Protein AF-A0A421JG40-F1 (afdb_monomer_lite)

pLDDT: mean 74.61, std 20.15, range [34.81, 96.44]

Structure (mmCIF, N/CA/C/O backbone):
data_AF-A0A421JG40-F1
#
_entry.id   AF-A0A421JG40-F1
#
loop_
_atom_site.group_PDB
_atom_site.id
_atom_site.type_symbol
_atom_site.label_atom_id
_atom_site.label_alt_id
_atom_site.label_comp_id
_atom_site.label_asym_id
_atom_site.label_entity_id
_atom_site.label_seq_id
_atom_site.pdbx_PDB_ins_code
_atom_site.Cartn_x
_atom_site.Cartn_y
_atom_site.Cartn_z
_atom_site.occupancy
_atom_site.B_iso_or_equiv
_atom_site.auth_seq_id
_atom_site.auth_comp_id
_atom_site.auth_asym_id
_atom_site.auth_atom_id
_atom_site.pdbx_PDB_model_num
ATOM 1 N N . MET A 1 1 ? -0.710 71.795 14.100 1.00 40.59 1 MET A N 1
ATOM 2 C CA . MET A 1 1 ? -0.142 72.588 15.215 1.00 40.59 1 MET A CA 1
ATOM 3 C C . MET A 1 1 ? 0.373 71.561 16.229 1.00 40.59 1 MET A C 1
ATOM 5 O O . MET A 1 1 ? -0.453 70.859 16.782 1.00 40.59 1 MET A O 1
ATOM 9 N N . SER A 1 2 ? 1.647 71.131 16.217 1.00 39.09 2 SER A N 1
ATOM 10 C CA . SER A 1 2 ? 2.858 71.814 16.742 1.00 39.09 2 SER A CA 1
ATOM 11 C C . SER A 1 2 ? 2.603 72.339 18.161 1.00 39.09 2 SER A C 1
ATOM 13 O O . SER A 1 2 ? 1.717 73.172 18.294 1.00 39.09 2 SER A O 1
ATOM 15 N N . SER A 1 3 ? 3.240 71.928 19.264 1.00 44.91 3 SER A N 1
ATOM 16 C CA . SER A 1 3 ? 4.567 71.354 19.604 1.00 44.91 3 SER A CA 1
ATOM 17 C C . SER A 1 3 ? 4.510 70.923 21.111 1.00 44.91 3 SER A C 1
ATOM 19 O O . SER A 1 3 ? 3.416 71.014 21.668 1.00 44.91 3 SER A O 1
ATOM 21 N N . PRO A 1 4 ? 5.596 70.651 21.888 1.00 51.09 4 PRO A N 1
ATOM 22 C CA . PRO A 1 4 ? 6.917 70.031 21.651 1.00 51.09 4 PRO A CA 1
ATOM 23 C C . PRO A 1 4 ? 7.307 68.925 22.688 1.00 51.09 4 PRO A C 1
ATOM 25 O O . PRO A 1 4 ? 6.702 68.775 23.746 1.00 51.09 4 PRO A O 1
ATOM 28 N N . ARG A 1 5 ? 8.415 68.211 22.415 1.00 41.78 5 ARG A N 1
ATOM 29 C CA . ARG A 1 5 ? 9.200 67.396 23.374 1.00 41.78 5 ARG A CA 1
ATOM 30 C C . ARG A 1 5 ? 10.055 68.273 24.313 1.00 41.78 5 ARG A C 1
ATOM 32 O O . ARG A 1 5 ? 10.559 69.305 23.876 1.00 41.78 5 ARG A O 1
ATOM 39 N N . LYS A 1 6 ? 10.346 67.793 25.533 1.00 50.47 6 LYS A N 1
ATOM 40 C CA . LYS A 1 6 ? 11.521 68.195 26.338 1.00 50.47 6 LYS A CA 1
ATOM 41 C C . LYS A 1 6 ? 12.184 66.973 26.995 1.00 50.47 6 LYS A C 1
ATOM 43 O O . LYS A 1 6 ? 11.505 66.041 27.406 1.00 50.47 6 LYS A O 1
ATOM 48 N N . ILE A 1 7 ? 13.514 67.010 27.011 1.00 43.69 7 ILE A N 1
ATOM 49 C CA . ILE A 1 7 ? 14.508 65.985 27.376 1.00 43.69 7 ILE A CA 1
ATOM 50 C C . ILE A 1 7 ? 15.104 66.332 28.758 1.00 43.69 7 ILE A C 1
ATOM 52 O O . ILE A 1 7 ? 15.211 67.518 29.060 1.00 43.69 7 ILE A O 1
ATOM 56 N N . SER A 1 8 ? 15.532 65.335 29.546 1.00 46.47 8 SER A N 1
ATOM 57 C CA . SER A 1 8 ? 16.586 65.419 30.589 1.00 46.47 8 SER A CA 1
ATOM 58 C C . SER A 1 8 ? 16.997 63.970 30.935 1.00 46.47 8 SER A C 1
ATOM 60 O O . SER A 1 8 ? 16.137 63.208 31.361 1.00 46.47 8 SER A O 1
ATOM 62 N N . GLU A 1 9 ? 18.136 63.415 30.483 1.00 38.03 9 GLU A N 1
ATOM 63 C CA . GLU A 1 9 ? 19.488 63.410 31.118 1.00 38.03 9 G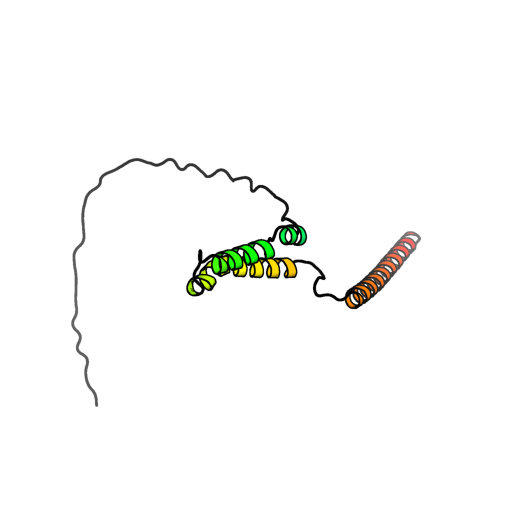LU A CA 1
ATOM 64 C C . GLU A 1 9 ? 19.455 63.181 32.649 1.00 38.03 9 GLU A C 1
ATOM 66 O O . GLU A 1 9 ? 18.730 63.909 33.318 1.00 38.03 9 GLU A O 1
ATOM 71 N N . ARG A 1 10 ? 20.193 62.269 33.322 1.00 39.44 10 ARG A N 1
ATOM 72 C CA . ARG A 1 10 ? 21.289 61.295 33.043 1.00 39.44 10 ARG A CA 1
ATOM 73 C C . ARG A 1 10 ? 21.441 60.324 34.286 1.00 39.44 10 ARG A C 1
ATOM 75 O O . ARG A 1 10 ? 20.766 60.573 35.280 1.00 39.44 10 ARG A O 1
ATOM 82 N N . PRO A 1 11 ? 22.283 59.254 34.241 1.00 53.84 11 PRO A N 1
ATOM 83 C CA . PRO A 1 11 ? 22.462 58.131 35.222 1.00 53.84 11 PRO A CA 1
ATOM 84 C C . PRO A 1 11 ? 23.632 58.415 36.233 1.00 53.84 11 PRO A C 1
ATOM 86 O O . PRO A 1 11 ? 23.907 59.611 36.343 1.00 53.84 11 PRO A O 1
ATOM 89 N N . PRO A 1 12 ? 24.397 57.491 36.915 1.00 51.75 12 PRO A N 1
ATOM 90 C CA . PRO A 1 12 ? 24.497 56.000 36.969 1.00 51.75 12 PRO A CA 1
ATOM 91 C C . PRO A 1 12 ? 24.823 55.384 38.386 1.00 51.75 12 PRO A C 1
ATOM 93 O O . PRO A 1 12 ? 24.610 56.029 39.404 1.00 51.75 12 PRO A O 1
ATOM 96 N N . ASP A 1 13 ? 25.369 54.150 38.411 1.00 34.81 13 ASP A N 1
ATOM 97 C CA . ASP A 1 13 ? 26.109 53.435 39.489 1.00 34.81 13 ASP A CA 1
ATOM 98 C C . ASP A 1 13 ? 25.278 52.594 40.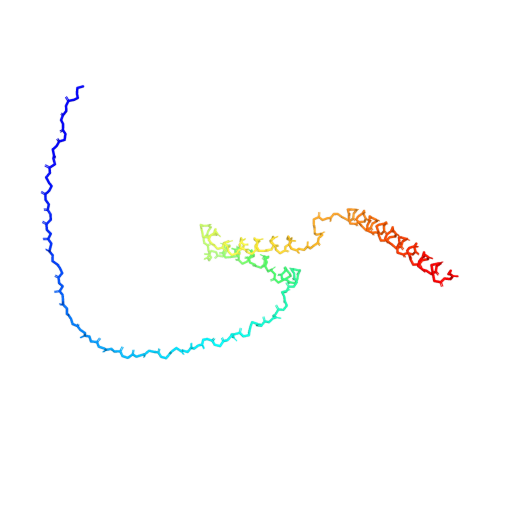490 1.00 34.81 13 ASP A C 1
ATOM 100 O O . ASP A 1 13 ? 24.440 53.088 41.231 1.00 34.81 13 ASP A O 1
ATOM 104 N N . THR A 1 14 ? 25.452 51.269 40.601 1.00 41.38 14 THR A N 1
ATOM 105 C CA . THR A 1 14 ? 26.656 50.622 41.157 1.00 41.38 14 THR A CA 1
ATOM 106 C C . THR A 1 14 ? 26.602 49.078 41.014 1.00 41.38 14 THR A C 1
ATOM 108 O O . THR A 1 14 ? 25.605 48.436 41.328 1.00 41.38 14 THR A O 1
ATOM 111 N N . LEU A 1 15 ? 27.718 48.473 40.595 1.00 44.19 15 LEU A N 1
ATOM 112 C CA . LEU A 1 15 ? 28.219 47.126 40.973 1.00 44.19 15 LEU A CA 1
ATOM 113 C C . LEU A 1 15 ? 29.486 47.366 41.846 1.00 44.19 15 LEU A C 1
ATOM 115 O O . LEU A 1 15 ? 29.930 48.519 41.844 1.00 44.19 15 LEU A O 1
ATOM 119 N N . PRO A 1 16 ? 30.187 46.395 42.498 1.00 56.09 16 PRO A N 1
ATOM 120 C CA . PRO A 1 16 ? 30.003 44.932 42.665 1.00 56.09 16 PRO A CA 1
ATOM 121 C C . PRO A 1 16 ? 30.281 44.415 44.124 1.00 56.09 16 PRO A C 1
ATOM 123 O O . PRO A 1 16 ? 30.579 45.207 45.014 1.00 56.09 16 PRO A O 1
ATOM 126 N N . LYS A 1 17 ? 30.303 43.076 44.352 1.00 35.22 17 LYS A N 1
ATOM 127 C CA . LYS A 1 17 ? 31.470 42.276 44.862 1.00 35.22 17 LYS A CA 1
ATOM 128 C C . LYS A 1 17 ? 31.137 41.122 45.850 1.00 35.22 17 LYS A C 1
ATOM 130 O O . LYS A 1 17 ? 30.485 41.343 46.861 1.00 35.22 17 LYS A O 1
ATOM 135 N N . SER A 1 18 ? 31.801 39.972 45.606 1.00 38.59 18 SER A N 1
ATOM 136 C CA . SER A 1 18 ? 32.228 38.900 46.552 1.00 38.59 18 SER A CA 1
ATOM 137 C C . SER A 1 18 ? 31.161 37.933 47.110 1.00 38.59 18 SER A C 1
ATOM 139 O O . SER A 1 18 ? 30.057 38.354 47.395 1.00 38.59 18 SER A O 1
ATOM 141 N N . THR A 1 19 ? 31.380 36.629 47.339 1.00 36.78 19 THR A N 1
ATOM 142 C CA . THR A 1 19 ? 32.584 35.775 47.446 1.00 36.78 19 THR A CA 1
ATOM 143 C C . THR A 1 19 ? 32.235 34.292 47.195 1.00 36.78 19 THR A C 1
ATOM 145 O O . THR A 1 19 ? 31.106 33.848 47.377 1.00 36.78 19 THR A O 1
ATOM 148 N N . SER A 1 20 ? 33.271 33.538 46.832 1.00 42.97 20 SER A N 1
ATOM 149 C CA . SER A 1 20 ? 33.413 32.103 46.554 1.00 42.97 20 SER A CA 1
ATOM 150 C C . SE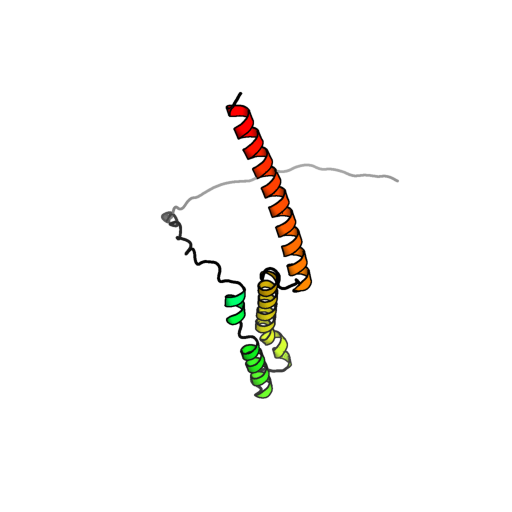R A 1 20 ? 32.821 31.108 47.568 1.00 42.97 20 SER A C 1
ATOM 152 O O . SER A 1 20 ? 32.909 31.335 48.773 1.00 42.97 20 SER A O 1
ATOM 154 N N . LYS A 1 21 ? 32.431 29.915 47.083 1.00 42.47 21 LYS A N 1
ATOM 155 C CA . LYS A 1 21 ? 32.718 28.609 47.719 1.00 42.47 21 LYS A CA 1
ATOM 156 C C . LYS A 1 21 ? 32.742 27.483 46.672 1.00 42.47 21 LYS A C 1
ATOM 158 O O . LYS A 1 21 ? 31.815 27.334 45.887 1.00 42.47 21 LYS A O 1
ATOM 163 N N . ALA A 1 22 ? 33.845 26.739 46.676 1.00 38.97 22 ALA A N 1
ATOM 164 C CA . ALA A 1 22 ? 34.123 25.570 45.851 1.00 38.97 22 ALA A CA 1
ATOM 165 C C . ALA A 1 22 ? 33.280 24.355 46.276 1.00 38.97 22 ALA A C 1
ATOM 167 O O . ALA A 1 22 ? 33.062 24.161 47.471 1.00 38.97 22 ALA A O 1
ATOM 168 N N . SER A 1 23 ? 32.880 23.512 45.318 1.00 42.16 23 SER A N 1
ATOM 169 C CA . SER A 1 23 ? 32.483 22.125 45.583 1.00 42.16 23 SER A CA 1
ATOM 170 C C . SER A 1 23 ? 32.586 21.261 44.318 1.00 42.16 23 SER A C 1
ATOM 172 O O . SER A 1 23 ? 31.955 21.568 43.314 1.00 42.16 23 SER A O 1
ATOM 174 N N . ALA A 1 24 ? 33.432 20.233 44.426 1.00 40.78 24 ALA A N 1
ATOM 175 C CA . ALA A 1 24 ? 33.475 18.920 43.767 1.00 40.78 24 ALA A CA 1
ATOM 176 C C . ALA A 1 24 ? 33.050 18.740 42.287 1.00 40.78 24 ALA A C 1
ATOM 178 O O . ALA A 1 24 ? 31.908 18.965 41.900 1.00 40.78 24 ALA A O 1
ATOM 179 N N . SER A 1 25 ? 33.983 18.181 41.506 1.00 44.75 25 SER A N 1
ATOM 180 C CA . SER A 1 25 ? 33.818 17.624 40.157 1.00 44.75 25 SER A CA 1
ATOM 181 C C . SER A 1 25 ? 32.694 16.587 40.032 1.00 44.75 25 SER A C 1
ATOM 183 O O . SER A 1 25 ? 32.486 15.797 40.954 1.00 44.75 25 SER A O 1
ATOM 185 N N . PRO A 1 26 ? 32.142 16.430 38.819 1.00 44.25 26 PRO A N 1
ATOM 186 C CA . PRO A 1 26 ? 31.822 15.117 38.287 1.00 44.25 26 PRO A CA 1
ATOM 187 C C . PRO A 1 26 ? 32.663 14.823 37.041 1.00 44.25 26 PRO A C 1
ATOM 189 O O . PRO A 1 26 ? 32.712 15.595 36.088 1.00 44.25 26 PRO A O 1
ATOM 192 N N . THR A 1 27 ? 33.335 13.680 37.099 1.00 39.75 27 THR A N 1
ATOM 193 C CA . THR A 1 27 ? 33.978 12.953 36.007 1.00 39.75 27 THR A CA 1
ATOM 194 C C . THR A 1 27 ? 33.125 12.977 34.735 1.00 39.75 27 THR A C 1
ATOM 196 O O . THR A 1 27 ? 32.021 12.430 34.726 1.00 39.75 27 THR A O 1
ATOM 199 N N . GLU A 1 28 ? 33.642 13.574 33.657 1.00 44.09 28 GLU A N 1
ATOM 200 C CA . GLU A 1 28 ? 33.125 13.375 32.300 1.00 44.09 28 GLU A CA 1
ATOM 201 C C . GLU A 1 28 ? 33.301 11.898 31.936 1.00 44.09 28 GLU A C 1
ATOM 203 O O . GLU A 1 28 ? 34.366 11.444 31.525 1.00 44.09 28 GLU A O 1
ATOM 208 N N . THR A 1 29 ? 32.241 11.123 32.144 1.00 45.69 29 THR A N 1
ATOM 209 C CA . THR A 1 29 ? 32.107 9.812 31.521 1.00 45.69 29 THR A CA 1
ATOM 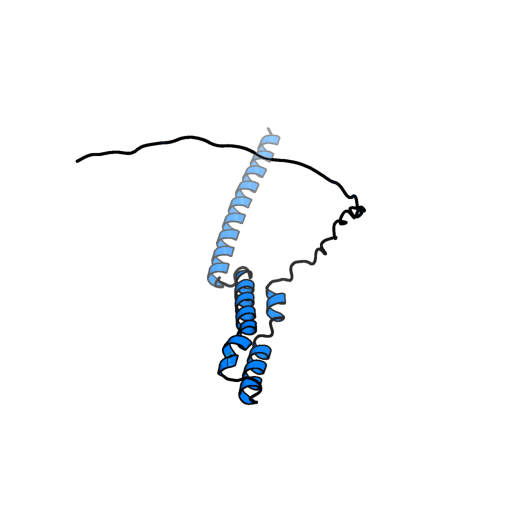210 C C . THR A 1 29 ? 31.715 10.091 30.079 1.00 45.69 29 THR A C 1
ATOM 212 O O . THR A 1 29 ? 30.566 10.429 29.797 1.00 45.69 29 THR A O 1
ATOM 215 N N . SER A 1 30 ? 32.703 10.050 29.186 1.00 51.84 30 SER A N 1
ATOM 216 C CA . SER A 1 30 ? 32.488 10.051 27.741 1.00 51.84 30 SER A CA 1
ATOM 217 C C . SER A 1 30 ? 31.471 8.951 27.416 1.00 51.84 30 SER A C 1
ATOM 219 O O . SER A 1 30 ? 31.742 7.800 27.763 1.00 51.84 30 SER A O 1
ATOM 221 N N . PRO A 1 31 ? 30.310 9.248 26.805 1.00 54.16 31 PRO A N 1
ATOM 222 C CA . PRO A 1 31 ? 29.421 8.188 26.366 1.00 54.16 31 PRO A CA 1
ATOM 223 C C . PRO A 1 31 ? 30.156 7.392 25.287 1.00 54.16 31 PRO A C 1
ATOM 225 O O . PRO A 1 31 ? 30.540 7.939 24.251 1.00 54.16 31 PRO A O 1
ATOM 228 N N . GLU A 1 32 ? 30.409 6.117 25.575 1.00 48.84 32 GLU A N 1
ATOM 229 C CA . GLU A 1 32 ? 30.786 5.132 24.569 1.00 48.84 32 GLU A CA 1
ATOM 230 C C . GLU A 1 32 ? 29.769 5.205 23.419 1.00 48.84 32 GLU A C 1
ATOM 232 O O . GLU A 1 32 ? 28.573 5.408 23.674 1.00 48.84 32 GLU A O 1
ATOM 237 N N . PRO A 1 33 ? 30.207 5.088 22.155 1.00 53.31 33 PRO A N 1
ATOM 238 C CA . PRO A 1 33 ? 29.275 4.979 21.050 1.00 53.31 33 PRO A CA 1
ATOM 239 C C . PRO A 1 33 ? 28.470 3.701 21.274 1.00 53.31 33 PRO A C 1
ATOM 241 O O . PRO A 1 33 ? 28.991 2.601 21.119 1.00 53.31 33 PRO A O 1
ATOM 244 N N . MET A 1 34 ? 27.212 3.853 21.697 1.00 56.34 34 MET A N 1
ATOM 245 C CA . MET A 1 34 ? 26.251 2.761 21.676 1.00 56.34 34 MET A CA 1
ATOM 246 C C . MET A 1 34 ? 26.221 2.251 20.239 1.00 56.34 34 MET A C 1
ATOM 248 O O . MET A 1 34 ? 25.821 2.990 19.336 1.00 56.34 34 MET A O 1
ATOM 252 N N . GLU A 1 35 ? 26.710 1.027 20.037 1.00 51.72 35 GLU A N 1
ATOM 253 C CA . GLU A 1 35 ? 26.506 0.274 18.809 1.00 51.72 35 GLU A CA 1
ATOM 254 C C . GLU A 1 35 ? 25.000 0.284 18.552 1.00 51.72 35 GLU A C 1
ATOM 256 O O . GLU A 1 35 ? 24.213 -0.293 19.306 1.00 51.72 35 GLU A O 1
ATOM 261 N N . MET A 1 36 ? 24.585 1.065 17.553 1.00 53.50 36 MET A N 1
ATOM 262 C CA . MET A 1 36 ? 23.235 0.981 17.036 1.00 53.50 36 MET A CA 1
ATOM 263 C C . MET A 1 36 ? 23.120 -0.415 16.453 1.00 53.50 36 MET A C 1
ATOM 265 O O . MET A 1 36 ? 23.743 -0.713 15.438 1.00 53.50 36 MET A O 1
ATOM 269 N N . ASP A 1 37 ? 22.378 -1.254 17.167 1.00 47.62 37 ASP A N 1
ATOM 270 C CA . ASP A 1 37 ? 21.872 -2.533 16.702 1.00 47.62 37 ASP A CA 1
ATOM 271 C C . ASP A 1 37 ? 21.283 -2.281 15.308 1.00 47.62 37 ASP A C 1
ATOM 273 O O . ASP A 1 37 ? 20.256 -1.608 15.165 1.00 47.62 37 ASP A O 1
ATOM 277 N N . ASP A 1 38 ? 22.005 -2.722 14.277 1.00 48.47 38 ASP A N 1
ATOM 278 C CA . ASP A 1 38 ? 21.659 -2.584 12.860 1.00 48.47 38 ASP A CA 1
ATOM 279 C C . ASP A 1 38 ? 20.557 -3.609 12.550 1.00 48.47 38 ASP A C 1
ATOM 281 O O . ASP A 1 38 ? 20.694 -4.523 11.737 1.00 48.47 38 ASP A O 1
ATOM 285 N N . ALA A 1 39 ? 19.470 -3.528 13.321 1.00 58.28 39 ALA A N 1
ATOM 286 C CA . ALA A 1 39 ? 18.275 -4.306 13.108 1.00 58.28 39 ALA A CA 1
ATOM 287 C C . ALA A 1 39 ? 17.717 -3.850 11.766 1.00 58.28 39 ALA A C 1
ATOM 289 O O . ALA A 1 39 ? 17.203 -2.731 11.653 1.00 58.28 39 ALA A O 1
ATOM 290 N N . GLU A 1 40 ? 17.862 -4.709 10.753 1.00 61.44 40 GLU A N 1
ATOM 291 C CA . GLU A 1 40 ? 17.316 -4.464 9.426 1.00 61.44 40 GLU A CA 1
ATOM 292 C C . GLU A 1 40 ? 15.892 -3.910 9.565 1.00 61.44 40 GLU A C 1
ATOM 294 O O . GLU A 1 40 ? 15.083 -4.474 10.318 1.00 61.44 40 GLU A O 1
ATOM 299 N N . PRO A 1 41 ? 15.575 -2.782 8.903 1.00 59.19 41 PRO A N 1
ATOM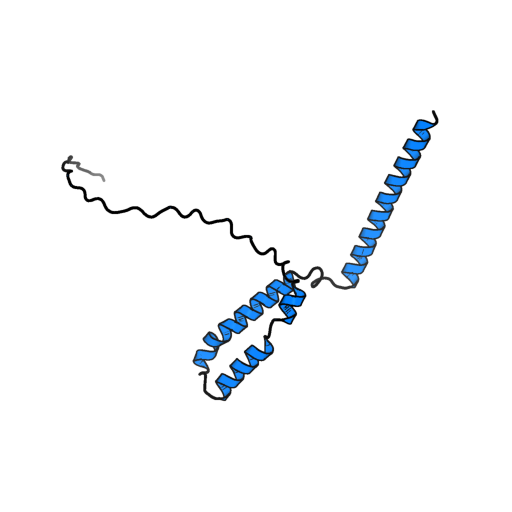 300 C CA . PRO A 1 41 ? 14.274 -2.159 9.043 1.00 59.19 41 PRO A CA 1
ATOM 301 C C . PRO A 1 41 ? 13.221 -3.180 8.624 1.00 59.19 41 PRO A C 1
ATOM 303 O O . PRO A 1 41 ? 13.138 -3.552 7.454 1.00 59.19 41 PRO A O 1
ATOM 306 N N . ALA A 1 42 ? 12.450 -3.657 9.606 1.00 62.66 42 ALA A N 1
ATOM 307 C CA . ALA A 1 42 ? 11.437 -4.680 9.399 1.00 62.66 42 ALA A CA 1
ATOM 308 C C . ALA A 1 42 ? 10.591 -4.316 8.177 1.00 62.66 42 ALA A C 1
ATOM 310 O O . ALA A 1 42 ? 10.039 -3.209 8.115 1.00 62.66 42 ALA A O 1
ATOM 311 N N . MET A 1 43 ? 10.497 -5.237 7.211 1.00 79.94 43 MET A N 1
ATOM 312 C CA . MET A 1 43 ? 9.800 -4.973 5.956 1.00 79.94 43 MET A CA 1
ATOM 313 C C . MET A 1 43 ? 8.395 -4.418 6.250 1.00 79.94 43 MET A C 1
ATOM 315 O O . MET A 1 43 ? 7.711 -4.939 7.143 1.00 79.94 43 MET A O 1
ATOM 319 N N . PRO A 1 44 ? 7.921 -3.382 5.528 1.00 80.69 44 PRO A N 1
ATOM 320 C CA . PRO A 1 44 ? 6.646 -2.727 5.832 1.00 80.69 44 PRO A CA 1
ATOM 321 C C . PRO A 1 44 ? 5.467 -3.704 5.944 1.00 80.69 44 PRO A C 1
ATOM 323 O O . PRO A 1 44 ? 4.570 -3.511 6.765 1.00 80.69 44 PRO A O 1
ATOM 326 N N . LEU A 1 45 ? 5.508 -4.795 5.172 1.00 83.00 45 LEU A N 1
ATOM 327 C CA . LEU A 1 45 ? 4.505 -5.857 5.175 1.00 83.00 45 LEU A CA 1
ATOM 328 C C . LEU A 1 45 ? 4.524 -6.714 6.455 1.00 83.00 45 LEU A C 1
ATOM 330 O O . LEU A 1 45 ? 3.465 -7.044 6.985 1.00 83.00 45 LEU A O 1
ATOM 334 N N . GLU A 1 46 ? 5.704 -7.032 6.992 1.00 84.88 46 GLU A N 1
ATOM 335 C CA . GLU A 1 46 ? 5.836 -7.756 8.265 1.00 84.88 46 GLU A CA 1
ATOM 336 C C . GLU A 1 46 ? 5.351 -6.900 9.435 1.00 84.88 46 GLU A C 1
ATOM 338 O O . GLU A 1 46 ? 4.648 -7.376 10.329 1.00 84.88 46 GLU A O 1
ATOM 343 N N . SER A 1 47 ? 5.677 -5.608 9.398 1.00 81.44 47 SER A N 1
ATOM 344 C CA . SER A 1 47 ? 5.196 -4.629 10.372 1.00 81.44 47 SER A CA 1
ATOM 345 C C . SER A 1 47 ? 3.669 -4.480 10.319 1.00 81.44 47 SER A C 1
ATOM 347 O O . SER A 1 47 ? 3.022 -4.373 11.361 1.00 81.44 47 SER A O 1
ATOM 349 N N . LEU A 1 48 ? 3.075 -4.547 9.122 1.00 83.25 48 LEU A N 1
ATOM 350 C CA . LEU A 1 48 ? 1.625 -4.534 8.925 1.00 83.25 48 LEU A CA 1
ATOM 351 C C . LEU A 1 48 ? 0.953 -5.800 9.482 1.00 83.25 48 LEU A C 1
ATOM 353 O O . LEU A 1 48 ? -0.092 -5.713 10.127 1.00 83.25 48 LEU A O 1
ATOM 357 N N . GLN A 1 49 ? 1.556 -6.975 9.298 1.00 84.00 49 GLN A N 1
ATOM 358 C CA . GLN A 1 49 ? 1.010 -8.231 9.822 1.00 84.00 49 GLN A CA 1
ATOM 359 C C . GLN A 1 49 ? 0.938 -8.243 11.358 1.00 84.00 49 GLN A C 1
ATOM 361 O O . GLN A 1 49 ? 0.053 -8.870 11.934 1.00 84.00 49 GLN A O 1
ATOM 366 N N . ARG A 1 50 ? 1.837 -7.509 12.022 1.00 84.88 50 ARG A N 1
ATOM 367 C CA . ARG A 1 50 ? 1.865 -7.355 13.484 1.00 84.88 50 ARG A CA 1
ATOM 368 C C . ARG A 1 50 ? 0.849 -6.334 14.014 1.00 84.88 50 ARG A C 1
ATOM 370 O O . ARG A 1 50 ? 0.667 -6.244 15.226 1.00 84.88 50 ARG A O 1
ATOM 377 N N . THR A 1 51 ? 0.178 -5.553 13.157 1.00 83.56 51 THR A N 1
ATOM 378 C CA . THR A 1 51 ? -0.849 -4.603 13.624 1.00 83.56 51 THR A CA 1
ATOM 379 C C . THR A 1 51 ? -2.178 -5.287 13.961 1.00 83.56 51 THR A C 1
ATOM 381 O O . THR A 1 51 ? -2.954 -5.660 13.087 1.00 83.56 51 THR A O 1
ATOM 384 N N . GLU A 1 52 ? -2.501 -5.374 15.253 1.00 87.00 52 GLU A N 1
ATOM 385 C CA . GLU A 1 52 ? -3.733 -5.998 15.764 1.00 87.00 52 GLU A CA 1
ATOM 386 C C . GLU A 1 52 ? -4.930 -5.028 15.875 1.00 87.00 52 GLU A C 1
ATOM 388 O O . GLU A 1 52 ? -5.542 -4.865 16.934 1.00 87.00 52 GLU A O 1
ATOM 393 N N . LEU A 1 53 ? -5.305 -4.372 14.773 1.00 88.56 53 LEU A N 1
ATOM 394 C CA . LEU A 1 53 ? -6.385 -3.368 14.770 1.00 88.56 53 LEU A CA 1
ATOM 395 C C . LEU A 1 53 ? -7.744 -3.928 15.228 1.00 88.56 53 LEU A C 1
ATOM 397 O O . LEU A 1 53 ? -8.478 -3.269 15.965 1.00 88.56 53 LEU A O 1
ATOM 401 N N . LEU A 1 54 ? -8.080 -5.151 14.807 1.00 88.62 54 LEU A N 1
ATOM 402 C CA . LEU A 1 54 ? -9.362 -5.784 15.137 1.00 88.62 54 LEU A CA 1
ATOM 403 C C . LEU A 1 54 ? -9.474 -6.129 16.624 1.00 88.62 54 LEU A C 1
ATOM 405 O O . LEU A 1 54 ? -10.524 -5.901 17.221 1.00 88.62 54 LEU A O 1
ATOM 409 N N . SER A 1 55 ? -8.394 -6.631 17.226 1.00 88.56 55 SER A N 1
ATOM 410 C CA . SER A 1 55 ? -8.343 -6.950 18.658 1.00 88.56 55 SER A CA 1
ATOM 411 C C . SER A 1 55 ? -8.534 -5.688 19.507 1.00 88.56 55 SER A C 1
ATOM 413 O O . SER A 1 55 ? -9.343 -5.663 20.440 1.00 88.56 55 SER A O 1
ATOM 415 N N . GLN A 1 56 ? -7.870 -4.594 19.117 1.00 88.44 56 GLN A N 1
ATOM 416 C CA . GLN A 1 56 ? -8.007 -3.295 19.778 1.00 88.44 56 GLN A CA 1
ATOM 417 C C . GLN A 1 56 ? -9.432 -2.739 19.663 1.00 88.44 56 GLN A C 1
ATOM 419 O O . GLN A 1 56 ? -10.008 -2.309 20.663 1.00 88.44 56 GLN A O 1
ATOM 424 N N . LEU A 1 57 ? -10.037 -2.798 18.472 1.00 90.06 57 LEU A N 1
ATOM 425 C CA . LEU A 1 57 ? -11.421 -2.367 18.268 1.00 90.06 57 LEU A CA 1
ATOM 426 C C . LEU A 1 57 ? -12.410 -3.215 19.080 1.00 90.06 57 LEU A C 1
ATOM 428 O O . LEU A 1 57 ? -13.341 -2.676 19.678 1.00 90.06 57 LEU A O 1
ATOM 432 N N . PHE A 1 58 ? -12.213 -4.533 19.116 1.00 91.69 58 PHE A N 1
ATOM 433 C CA . PHE A 1 58 ? -13.074 -5.438 19.869 1.00 91.69 58 PHE A CA 1
ATOM 434 C C . PHE A 1 58 ? -13.003 -5.167 21.372 1.00 91.69 58 PHE A C 1
ATOM 436 O O . PHE A 1 58 ? -14.041 -5.086 22.025 1.00 91.69 58 PHE A O 1
ATOM 443 N N . THR A 1 59 ? -11.797 -4.964 21.904 1.00 89.62 59 THR A N 1
ATOM 444 C CA . THR A 1 59 ? -11.584 -4.608 23.314 1.00 89.62 59 THR A CA 1
ATOM 445 C C . THR A 1 59 ? -12.313 -3.312 23.658 1.00 89.62 59 THR A C 1
ATOM 447 O O . THR A 1 59 ? -13.089 -3.271 24.609 1.00 89.62 59 THR A O 1
ATOM 450 N N . LEU A 1 60 ? -12.166 -2.290 22.813 1.00 88.38 60 LEU A N 1
ATOM 451 C CA . LEU A 1 60 ? -12.826 -0.998 22.984 1.00 88.38 60 LEU A CA 1
ATOM 452 C C . LEU A 1 60 ? -14.362 -1.127 23.001 1.00 88.38 60 LEU A C 1
ATOM 454 O O . LEU A 1 60 ? -15.032 -0.561 23.863 1.00 88.38 60 LEU A O 1
ATOM 458 N N . LEU A 1 61 ? -14.929 -1.906 22.075 1.00 89.38 61 LEU A N 1
ATOM 459 C CA . LEU A 1 61 ? -16.371 -2.174 22.015 1.00 89.38 61 LEU A CA 1
ATOM 460 C C . LEU A 1 61 ? -16.863 -2.977 23.224 1.00 89.38 61 LEU A C 1
ATOM 462 O O . LEU A 1 61 ? -17.952 -2.716 23.742 1.00 89.38 61 LEU A O 1
ATOM 466 N N . LEU A 1 62 ? -16.075 -3.953 23.676 1.00 91.44 62 LEU A N 1
ATOM 467 C CA . LEU A 1 62 ? -16.401 -4.771 24.836 1.00 91.44 62 LEU A CA 1
ATOM 468 C C . LEU A 1 62 ? -16.388 -3.936 26.119 1.00 91.44 62 LEU A C 1
ATOM 470 O O . LEU A 1 62 ? -17.283 -4.094 26.949 1.00 91.44 62 LEU A O 1
ATOM 474 N N . ASP A 1 63 ? -15.434 -3.022 26.271 1.00 88.38 63 ASP A N 1
ATOM 475 C CA . ASP A 1 63 ? -15.341 -2.146 27.438 1.00 88.38 63 ASP A CA 1
ATOM 476 C C . ASP A 1 63 ? -16.531 -1.185 27.528 1.00 88.38 63 ASP A C 1
ATOM 478 O O . ASP A 1 63 ? -17.055 -0.969 28.621 1.00 88.38 63 ASP A O 1
ATOM 482 N N . ILE A 1 64 ? -17.026 -0.680 26.394 1.00 88.38 64 ILE A N 1
ATOM 483 C CA . ILE A 1 64 ? -18.269 0.108 26.363 1.00 88.38 64 ILE A CA 1
ATOM 484 C C . ILE A 1 64 ? -19.465 -0.773 26.724 1.00 88.38 64 ILE A C 1
ATOM 486 O O . ILE A 1 64 ? -20.281 -0.414 27.572 1.00 88.38 64 ILE A O 1
ATOM 490 N N . LYS A 1 65 ? -19.579 -1.950 26.096 1.00 89.69 65 LYS A N 1
ATOM 491 C CA . LYS A 1 65 ? -20.709 -2.865 26.309 1.00 89.69 65 LYS A CA 1
ATOM 492 C C . LYS A 1 65 ? -20.799 -3.351 27.757 1.00 89.69 65 LYS A C 1
ATOM 494 O O . LYS A 1 65 ? -21.897 -3.538 28.271 1.00 89.69 65 LYS A O 1
ATOM 499 N N . THR A 1 66 ? -19.658 -3.584 28.397 1.00 91.12 66 THR A N 1
ATOM 500 C CA . THR A 1 66 ? -19.568 -4.041 29.793 1.00 91.12 66 THR A CA 1
ATOM 501 C C . THR A 1 66 ? -19.632 -2.894 30.803 1.00 91.12 66 THR A C 1
ATOM 503 O O . THR A 1 66 ? -19.656 -3.153 32.003 1.00 91.12 66 THR A O 1
ATOM 506 N N . GLY A 1 67 ? -19.685 -1.639 30.341 1.00 86.00 67 GLY A N 1
ATOM 507 C CA . GLY A 1 67 ? -19.739 -0.451 31.194 1.00 86.00 67 GLY A CA 1
ATOM 508 C C . GLY A 1 67 ? -18.413 -0.105 31.876 1.00 86.00 67 GLY A C 1
ATOM 509 O O . GLY A 1 67 ? -18.397 0.750 32.758 1.00 86.00 67 GLY A O 1
ATOM 510 N N . LYS A 1 68 ? -17.303 -0.745 31.480 1.00 86.00 68 LYS A N 1
ATOM 511 C CA . LYS A 1 68 ? -15.949 -0.408 31.950 1.00 86.00 68 LYS A CA 1
ATOM 512 C C . LYS A 1 68 ? -15.480 0.948 31.434 1.00 86.00 68 LYS A C 1
ATOM 514 O O . LYS A 1 68 ? -14.699 1.611 32.108 1.00 86.00 68 LYS A O 1
ATOM 519 N N . SER A 1 69 ? -15.944 1.354 30.254 1.00 82.44 69 SER A N 1
ATOM 520 C CA . SER A 1 69 ? -15.736 2.698 29.725 1.00 82.44 69 SER A CA 1
ATOM 521 C C . SER A 1 69 ? -17.070 3.358 29.393 1.00 82.44 69 SER A C 1
ATOM 523 O O . SER A 1 69 ? -18.007 2.718 28.913 1.00 82.44 69 SER A O 1
ATOM 525 N N . SER A 1 70 ? -17.170 4.658 29.675 1.00 83.12 70 SER A N 1
ATOM 526 C CA . SER A 1 70 ? -18.315 5.453 29.248 1.00 83.12 70 SER A CA 1
ATOM 527 C C . SER A 1 70 ? -18.218 5.741 27.754 1.00 83.12 70 SER A C 1
ATOM 529 O O . SER A 1 70 ? -17.130 5.898 27.202 1.00 83.12 70 SER A O 1
ATOM 531 N N . VAL A 1 71 ? -19.367 5.937 27.108 1.00 79.62 71 VAL A N 1
ATOM 532 C CA . VAL A 1 71 ? -19.431 6.450 25.730 1.00 79.62 71 VAL A CA 1
ATOM 533 C C . VAL A 1 71 ? -18.696 7.793 25.606 1.00 79.62 71 VAL A C 1
ATOM 535 O O . VAL A 1 71 ? -18.121 8.084 24.563 1.00 79.62 71 VAL A O 1
ATOM 538 N N . ARG A 1 72 ? -18.652 8.594 26.682 1.00 83.25 72 ARG A N 1
ATOM 539 C CA . ARG A 1 72 ? -17.888 9.851 26.723 1.00 83.25 72 ARG A CA 1
ATOM 540 C C . ARG A 1 72 ? -16.370 9.626 26.663 1.00 83.25 72 ARG A C 1
ATOM 542 O O . ARG A 1 72 ? -15.668 10.452 26.090 1.00 83.25 72 ARG A O 1
ATOM 549 N N . ASP A 1 73 ? -15.880 8.512 27.197 1.00 82.75 73 ASP A N 1
ATOM 550 C CA . ASP A 1 73 ? -14.447 8.192 27.266 1.00 82.75 73 ASP A CA 1
ATOM 551 C C . ASP A 1 73 ? -13.968 7.404 26.039 1.00 82.75 73 ASP A C 1
ATOM 553 O O . ASP A 1 73 ? -12.767 7.215 25.840 1.00 82.75 73 ASP A O 1
ATOM 557 N N . PHE A 1 74 ? -14.900 6.980 25.179 1.00 85.56 74 PHE A N 1
ATOM 558 C CA . PHE A 1 74 ? -14.608 6.258 23.946 1.00 85.56 74 PHE A CA 1
ATOM 559 C C . PHE A 1 74 ? -13.570 6.973 23.086 1.00 85.56 74 PHE A C 1
ATOM 561 O O . PHE A 1 74 ? -12.647 6.340 22.590 1.00 85.56 74 PHE A O 1
ATOM 568 N N . GLU A 1 75 ? -13.695 8.290 22.921 1.00 82.56 75 GLU A N 1
ATOM 569 C CA . GLU A 1 75 ? -12.785 9.049 22.066 1.00 82.56 75 GLU A CA 1
ATOM 570 C C . GLU A 1 75 ? -11.354 9.089 22.620 1.00 82.56 75 GLU A C 1
ATOM 572 O O . GLU A 1 75 ? -10.396 9.002 21.851 1.00 82.56 75 GLU A O 1
ATOM 577 N N . SER A 1 76 ? -11.204 9.140 23.947 1.00 85.56 76 SER A N 1
ATOM 578 C CA . SER A 1 76 ? -9.896 9.058 24.601 1.00 85.56 76 SER A CA 1
ATOM 579 C C . SER A 1 76 ? -9.275 7.675 24.400 1.00 85.56 76 SER A C 1
ATOM 581 O O . SER A 1 76 ? -8.127 7.562 23.967 1.00 85.56 76 SER A O 1
ATOM 583 N N . ASN A 1 77 ? -10.068 6.623 24.607 1.00 82.31 77 ASN A N 1
ATOM 584 C CA . ASN A 1 77 ? -9.617 5.239 24.484 1.00 82.31 77 ASN A CA 1
ATOM 585 C C . ASN A 1 77 ? -9.405 4.805 23.019 1.00 82.31 77 ASN A C 1
ATOM 587 O O . ASN A 1 77 ? -8.596 3.923 22.744 1.00 82.31 77 ASN A O 1
ATOM 591 N N . ALA A 1 78 ? -10.064 5.459 22.058 1.00 87.88 78 ALA A N 1
ATOM 592 C CA . ALA A 1 78 ? -9.866 5.256 20.623 1.00 87.88 78 ALA A CA 1
ATOM 593 C C . ALA A 1 78 ? -8.588 5.926 20.083 1.00 87.88 78 ALA A C 1
ATOM 595 O O . ALA A 1 78 ? -8.236 5.723 18.918 1.00 87.88 78 ALA A O 1
ATOM 596 N N . GLY A 1 79 ? -7.886 6.732 20.889 1.00 88.56 79 GLY A N 1
ATOM 597 C CA . GLY A 1 79 ? -6.658 7.417 20.477 1.00 88.56 79 GLY A CA 1
ATOM 598 C C . GLY A 1 79 ? -5.553 6.454 20.032 1.00 88.56 79 GLY A C 1
ATOM 599 O O . GLY A 1 79 ? -4.910 6.685 19.007 1.00 88.56 79 GLY A O 1
ATOM 600 N N . SER A 1 80 ? -5.388 5.335 20.741 1.00 86.19 80 SER A N 1
ATOM 601 C CA . SER A 1 80 ? -4.442 4.271 20.378 1.00 86.19 80 SER A CA 1
ATOM 602 C C . SER A 1 80 ? -4.804 3.618 19.041 1.00 86.19 80 SER A C 1
ATOM 604 O O . SER A 1 80 ? -3.938 3.458 18.183 1.00 86.19 80 SER A O 1
ATOM 606 N N . LEU A 1 81 ? -6.092 3.344 18.815 1.00 89.81 81 LEU A N 1
ATOM 607 C CA . LEU A 1 81 ? -6.595 2.788 17.560 1.00 89.81 81 LEU A CA 1
ATOM 608 C C . LEU A 1 81 ? -6.388 3.762 16.388 1.00 89.81 81 LEU A C 1
ATOM 610 O O . LEU A 1 81 ? -5.973 3.350 15.307 1.00 89.81 81 LEU A O 1
ATOM 614 N N . ARG A 1 82 ? -6.618 5.067 16.596 1.00 90.31 82 ARG A N 1
ATOM 615 C CA . ARG A 1 82 ? -6.329 6.110 15.593 1.00 90.31 82 ARG A CA 1
ATOM 616 C C . ARG A 1 82 ? -4.843 6.161 15.246 1.00 90.31 82 ARG A C 1
ATOM 618 O O . ARG A 1 82 ? -4.499 6.272 14.070 1.00 90.31 82 ARG A O 1
ATOM 625 N N . LEU A 1 83 ? -3.968 6.076 16.249 1.00 90.38 83 LEU A N 1
ATOM 626 C CA . LEU A 1 8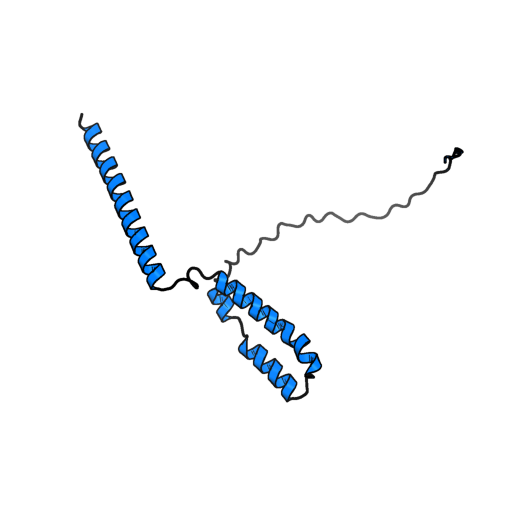3 ? -2.523 6.050 16.037 1.00 90.38 83 LEU A CA 1
ATOM 627 C C . LEU A 1 83 ? -2.102 4.800 15.257 1.00 90.38 83 LEU A C 1
ATOM 629 O O . LEU A 1 83 ? -1.360 4.918 14.283 1.00 90.38 83 LEU A O 1
ATOM 633 N N . ALA A 1 84 ? -2.627 3.632 15.630 1.00 88.00 84 ALA A N 1
ATOM 634 C CA . ALA A 1 84 ? -2.384 2.383 14.922 1.00 88.00 84 ALA A CA 1
ATOM 635 C C . ALA A 1 84 ? -2.828 2.482 13.454 1.00 88.00 84 ALA A C 1
ATOM 637 O O . ALA A 1 84 ? -2.027 2.213 12.568 1.00 88.00 84 ALA A O 1
ATOM 638 N N . LEU A 1 85 ? -4.037 2.987 13.179 1.00 91.31 85 LEU A N 1
ATOM 639 C CA . LEU A 1 85 ? -4.531 3.214 11.813 1.00 91.31 85 LEU A CA 1
ATOM 640 C C . LEU A 1 85 ? -3.653 4.185 11.013 1.00 91.31 85 LEU A C 1
ATOM 642 O O . LEU A 1 85 ? -3.391 3.960 9.831 1.00 91.31 85 LEU A O 1
ATOM 646 N N . SER A 1 86 ? -3.190 5.265 11.644 1.00 91.44 86 SER A N 1
ATOM 647 C CA . SER A 1 86 ? -2.279 6.228 11.017 1.00 91.44 86 SER A CA 1
ATOM 648 C C . SER A 1 86 ? -0.948 5.572 10.639 1.00 91.44 86 SER A C 1
ATOM 650 O O . SER A 1 86 ? -0.455 5.763 9.528 1.00 91.44 86 SER A O 1
ATOM 652 N N . ASN A 1 87 ? -0.399 4.740 11.525 1.00 90.00 87 ASN A N 1
ATOM 653 C CA . ASN A 1 87 ? 0.837 4.004 11.275 1.00 90.00 87 ASN A CA 1
ATOM 654 C C . ASN A 1 87 ? 0.655 2.937 10.189 1.00 90.00 87 ASN A C 1
ATOM 656 O O . ASN A 1 87 ? 1.460 2.883 9.267 1.00 90.00 87 ASN A O 1
ATOM 660 N N . THR A 1 88 ? -0.433 2.164 10.223 1.00 89.38 88 THR A N 1
ATOM 661 C CA . THR A 1 88 ? -0.817 1.218 9.162 1.00 89.38 88 THR A CA 1
ATOM 662 C C . THR A 1 88 ? -0.902 1.922 7.808 1.00 89.38 88 THR A C 1
ATOM 664 O O . THR A 1 88 ? -0.363 1.431 6.820 1.00 89.38 88 THR A O 1
ATOM 667 N N . ARG A 1 89 ? -1.518 3.111 7.746 1.00 89.12 89 ARG A N 1
ATOM 668 C CA . ARG A 1 89 ? -1.593 3.899 6.509 1.00 89.12 89 ARG A CA 1
ATOM 669 C C . ARG A 1 89 ? -0.210 4.301 5.997 1.00 89.12 89 ARG A C 1
ATOM 671 O O . ARG A 1 89 ? 0.028 4.205 4.798 1.00 89.12 89 ARG A O 1
ATOM 678 N N . LYS A 1 90 ? 0.684 4.745 6.884 1.00 89.62 90 LYS A N 1
ATOM 679 C CA . LYS A 1 90 ? 2.069 5.085 6.521 1.00 89.62 90 LYS A CA 1
ATOM 680 C C . LYS A 1 90 ? 2.837 3.862 6.020 1.00 89.62 90 LYS A C 1
ATOM 682 O O . LYS A 1 90 ? 3.491 3.961 4.994 1.00 89.62 90 LYS A O 1
ATOM 687 N N . LEU A 1 91 ? 2.705 2.719 6.695 1.00 88.62 91 LEU A N 1
ATOM 688 C CA . LEU A 1 91 ? 3.331 1.459 6.280 1.00 88.62 91 LEU A CA 1
ATOM 689 C C . LEU A 1 91 ? 2.849 1.026 4.895 1.00 88.62 91 LEU A C 1
ATOM 691 O O . LEU A 1 91 ? 3.663 0.673 4.052 1.00 88.62 91 LEU A O 1
ATOM 695 N N . LEU A 1 92 ? 1.544 1.121 4.625 1.00 86.88 92 LEU A N 1
ATOM 696 C CA . LEU A 1 92 ? 0.995 0.832 3.299 1.00 86.88 92 LEU A CA 1
ATOM 697 C C . LEU A 1 92 ? 1.588 1.752 2.228 1.00 86.88 92 LEU A C 1
ATOM 699 O O . LEU A 1 92 ? 1.928 1.277 1.158 1.00 86.88 92 LEU A O 1
ATOM 703 N N . GLN A 1 93 ? 1.774 3.043 2.514 1.00 87.75 93 GLN A N 1
ATOM 704 C CA . GLN A 1 93 ? 2.398 3.982 1.569 1.00 87.75 93 GLN A CA 1
ATOM 705 C C . GLN A 1 93 ? 3.872 3.678 1.268 1.00 87.75 93 GLN A C 1
ATOM 707 O O . GLN A 1 93 ? 4.383 4.162 0.266 1.00 87.75 93 GLN A O 1
ATOM 712 N N . GLN A 1 94 ? 4.548 2.909 2.123 1.00 87.62 94 GLN A N 1
ATOM 713 C CA . GLN A 1 94 ? 5.928 2.465 1.912 1.00 87.62 94 GLN A CA 1
ATOM 714 C C . GLN A 1 94 ? 6.018 1.160 1.112 1.00 87.62 94 GLN A C 1
ATOM 716 O O . GLN A 1 94 ? 7.120 0.740 0.772 1.00 87.62 94 GLN A O 1
ATOM 721 N N . VAL A 1 95 ? 4.892 0.492 0.839 1.00 86.81 95 VAL A N 1
ATOM 722 C CA . VAL A 1 95 ? 4.882 -0.711 0.004 1.00 86.81 95 VAL A CA 1
ATOM 723 C C . VAL A 1 95 ? 4.936 -0.286 -1.460 1.00 86.81 95 VAL A C 1
ATOM 725 O O . VAL A 1 95 ? 3.967 0.256 -1.999 1.00 86.81 95 VAL A O 1
ATOM 728 N N . ASP A 1 96 ? 6.071 -0.556 -2.102 1.00 83.62 96 ASP A N 1
ATOM 729 C CA . ASP A 1 96 ? 6.273 -0.251 -3.514 1.00 83.62 96 ASP A CA 1
ATOM 730 C C . ASP A 1 96 ? 5.204 -0.907 -4.389 1.00 83.62 96 ASP A C 1
ATOM 732 O O . ASP A 1 96 ? 4.856 -2.083 -4.246 1.00 83.62 96 ASP A O 1
ATOM 736 N N . GLY A 1 97 ? 4.657 -0.109 -5.303 1.00 82.44 97 GLY A N 1
ATOM 737 C CA . GLY A 1 97 ? 3.662 -0.562 -6.262 1.00 82.44 97 GLY A CA 1
ATOM 738 C C . GLY A 1 97 ? 2.298 -0.927 -5.668 1.00 82.44 97 GLY A C 1
ATOM 739 O O . GLY A 1 97 ? 1.480 -1.517 -6.374 1.00 82.44 97 GLY A O 1
ATOM 740 N N . ILE A 1 98 ? 1.998 -0.581 -4.407 1.00 83.94 98 ILE A N 1
ATOM 741 C CA . ILE A 1 98 ? 0.673 -0.855 -3.819 1.00 83.94 98 ILE A CA 1
ATOM 742 C C . ILE A 1 98 ? -0.452 -0.026 -4.451 1.00 83.94 98 ILE A C 1
ATOM 744 O O . ILE A 1 98 ? -1.620 -0.404 -4.399 1.00 83.94 98 ILE A O 1
ATOM 748 N N . THR A 1 99 ? -0.105 1.126 -5.024 1.00 83.69 99 THR A N 1
ATOM 749 C CA . THR A 1 99 ? -1.036 2.020 -5.722 1.00 83.69 99 THR A CA 1
ATOM 750 C C . THR A 1 99 ? -1.105 1.754 -7.222 1.00 83.69 99 THR A C 1
ATOM 752 O O . THR A 1 99 ? -1.901 2.390 -7.907 1.00 83.69 99 THR A O 1
ATOM 755 N N . GLU A 1 100 ? -0.261 0.863 -7.739 1.00 87.00 100 GLU A N 1
ATOM 756 C CA . GLU A 1 100 ? -0.210 0.531 -9.159 1.00 87.00 100 GLU A CA 1
ATOM 757 C C . GLU A 1 100 ? -1.202 -0.584 -9.479 1.00 87.00 100 GLU A C 1
ATOM 759 O O . GLU A 1 100 ? -1.338 -1.557 -8.731 1.00 87.00 100 GLU A O 1
ATOM 764 N N . THR A 1 101 ? -1.873 -0.475 -10.623 1.00 90.62 101 THR A N 1
ATOM 765 C CA . THR A 1 101 ? -2.618 -1.610 -11.173 1.00 90.62 101 THR A CA 1
ATOM 766 C C . THR A 1 101 ? -1.662 -2.605 -11.831 1.00 90.62 101 THR A C 1
ATOM 768 O O . THR A 1 101 ? -0.537 -2.269 -12.206 1.00 90.62 101 THR A O 1
ATOM 771 N N . VAL A 1 102 ? -2.120 -3.847 -12.012 1.00 90.62 102 VAL A N 1
ATOM 772 C CA . VAL A 1 102 ? -1.349 -4.876 -12.732 1.00 90.62 102 VAL A CA 1
ATOM 773 C C . VAL A 1 102 ? -1.015 -4.407 -14.152 1.00 90.62 102 VAL A C 1
ATOM 775 O O . VAL A 1 102 ? 0.133 -4.493 -14.567 1.00 90.62 102 VAL A O 1
ATOM 778 N N . GLU A 1 103 ? -1.982 -3.804 -14.841 1.00 92.88 103 GLU A N 1
ATOM 779 C CA . GLU A 1 103 ? -1.829 -3.263 -16.199 1.00 92.88 103 GLU A CA 1
ATOM 780 C C . GLU A 1 103 ? -0.762 -2.155 -16.272 1.00 92.88 103 GLU A C 1
ATOM 782 O O . GLU A 1 103 ? 0.043 -2.113 -17.201 1.00 92.88 103 GLU A O 1
ATOM 787 N N . GLN A 1 104 ? -0.719 -1.258 -15.278 1.00 91.12 104 GLN A N 1
ATOM 788 C CA . GLN A 1 104 ? 0.307 -0.211 -15.200 1.00 91.12 104 GLN A CA 1
ATOM 789 C C . GLN A 1 104 ? 1.704 -0.811 -15.033 1.00 91.12 104 GLN A C 1
ATOM 791 O O . GLN A 1 104 ? 2.657 -0.346 -15.661 1.00 91.12 104 GLN A O 1
ATOM 796 N N . ARG A 1 105 ? 1.817 -1.866 -14.221 1.00 91.12 105 ARG A N 1
ATOM 797 C CA . ARG A 1 105 ? 3.076 -2.581 -14.016 1.00 91.12 105 ARG A CA 1
ATOM 798 C C . ARG A 1 105 ? 3.519 -3.325 -15.271 1.00 91.12 105 ARG A C 1
ATOM 800 O O . ARG A 1 105 ? 4.695 -3.264 -15.614 1.00 91.12 105 ARG A O 1
ATOM 807 N N . GLU A 1 106 ? 2.602 -3.980 -15.976 1.00 93.31 106 GLU A N 1
ATOM 808 C CA . GLU A 1 106 ? 2.881 -4.633 -17.261 1.00 93.31 106 GLU A CA 1
ATOM 809 C C . GLU A 1 106 ? 3.404 -3.627 -18.293 1.00 93.31 106 GLU A C 1
ATOM 811 O O . GLU A 1 106 ? 4.475 -3.829 -18.863 1.00 93.31 106 GLU A O 1
ATOM 816 N N . ALA A 1 107 ? 2.738 -2.478 -18.441 1.00 92.94 107 ALA A N 1
ATOM 817 C CA . ALA A 1 107 ? 3.200 -1.416 -19.333 1.00 92.94 107 ALA A CA 1
ATOM 818 C C . ALA A 1 107 ? 4.602 -0.901 -18.955 1.00 92.94 107 ALA A C 1
ATOM 820 O O . ALA A 1 107 ? 5.433 -0.622 -19.823 1.00 92.94 107 ALA A O 1
ATOM 821 N N . GLN A 1 108 ? 4.894 -0.784 -17.658 1.00 92.56 108 GLN A N 1
ATOM 822 C CA . GLN A 1 108 ? 6.211 -0.368 -17.183 1.00 92.56 108 GLN A CA 1
ATOM 823 C C . GLN A 1 108 ? 7.288 -1.421 -17.478 1.00 92.56 108 GLN A C 1
ATOM 825 O O . GLN A 1 108 ? 8.399 -1.062 -17.874 1.00 92.56 108 GLN A O 1
ATOM 830 N N . ILE A 1 109 ? 6.962 -2.709 -17.333 1.00 93.38 109 ILE A N 1
ATOM 831 C CA . ILE A 1 109 ? 7.845 -3.820 -17.704 1.00 93.38 109 ILE A CA 1
ATOM 832 C C . ILE A 1 109 ? 8.174 -3.748 -19.195 1.00 93.38 109 ILE A C 1
ATOM 834 O O . ILE A 1 109 ? 9.353 -3.798 -19.546 1.00 93.38 109 ILE A O 1
ATOM 838 N N . ASP A 1 110 ? 7.180 -3.552 -20.059 1.00 95.88 110 ASP A N 1
ATOM 839 C CA . ASP A 1 110 ? 7.388 -3.459 -21.507 1.00 95.88 110 ASP A CA 1
ATOM 840 C C . ASP A 1 110 ? 8.299 -2.282 -21.878 1.00 95.88 110 ASP A C 1
ATOM 842 O O . ASP A 1 110 ? 9.240 -2.427 -22.663 1.00 95.88 110 ASP A O 1
ATOM 846 N N . ILE A 1 111 ? 8.086 -1.115 -21.262 1.00 95.12 111 ILE A N 1
ATOM 847 C CA . ILE A 1 111 ? 8.945 0.062 -21.452 1.00 95.12 111 ILE A CA 1
ATOM 848 C C . ILE A 1 111 ? 10.382 -0.236 -21.002 1.00 95.12 111 ILE A C 1
ATOM 850 O O . ILE A 1 111 ? 11.346 0.139 -21.678 1.00 95.12 111 ILE A O 1
ATOM 854 N N . LEU A 1 112 ? 10.560 -0.899 -19.859 1.00 95.00 112 LEU A N 1
ATOM 855 C CA . LEU A 1 112 ? 11.883 -1.262 -19.350 1.00 95.00 112 LEU A CA 1
ATOM 856 C C . LEU A 1 112 ? 12.578 -2.296 -20.244 1.00 95.00 112 LEU A C 1
ATOM 858 O O . LEU A 1 112 ? 13.783 -2.179 -20.474 1.00 95.00 112 LEU A O 1
ATOM 862 N N . GLN A 1 113 ? 11.840 -3.265 -20.788 1.00 96.44 113 GLN A N 1
ATOM 863 C CA . GLN A 1 113 ? 12.360 -4.242 -21.746 1.00 96.44 113 GLN A CA 1
ATOM 864 C C . GLN A 1 113 ? 12.834 -3.560 -23.029 1.00 96.44 113 GLN A C 1
ATOM 866 O O . GLN A 1 113 ? 13.992 -3.725 -23.409 1.00 96.44 113 GLN A O 1
ATOM 871 N N . GLN A 1 114 ? 12.005 -2.702 -23.631 1.00 96.00 114 GLN A N 1
ATOM 872 C CA . GLN A 1 114 ? 12.376 -1.951 -24.834 1.00 96.00 114 GLN A CA 1
ATOM 873 C C . GLN A 1 114 ? 13.622 -1.083 -24.610 1.00 96.00 114 GLN A C 1
ATOM 875 O O . GLN A 1 114 ? 14.520 -1.039 -25.454 1.00 96.00 114 GLN A O 1
ATOM 880 N N . ASN A 1 115 ? 13.715 -0.424 -23.452 1.00 95.69 115 ASN A N 1
ATOM 881 C CA . ASN A 1 115 ? 14.888 0.368 -23.089 1.00 95.69 115 ASN A CA 1
ATOM 882 C C . ASN A 1 115 ? 16.143 -0.490 -22.909 1.00 95.69 115 ASN A C 1
ATOM 884 O O . ASN A 1 115 ? 17.226 -0.097 -23.348 1.00 95.69 115 ASN A O 1
ATOM 888 N N . ASN A 1 116 ? 16.023 -1.651 -22.265 1.00 96.00 116 ASN A N 1
ATOM 889 C CA . ASN A 1 116 ? 17.137 -2.582 -22.117 1.00 96.00 116 ASN A CA 1
ATOM 890 C C . ASN A 1 116 ? 17.601 -3.117 -23.470 1.00 96.00 116 ASN A C 1
ATOM 892 O O . ASN A 1 116 ? 18.804 -3.148 -23.721 1.00 96.00 116 ASN A O 1
ATOM 896 N N . ASP A 1 117 ? 16.680 -3.467 -24.360 1.00 95.81 117 ASP A N 1
ATOM 897 C CA . ASP A 1 117 ? 17.007 -3.937 -25.702 1.00 95.81 117 ASP A CA 1
ATOM 898 C C . ASP A 1 117 ? 17.697 -2.852 -26.528 1.00 95.81 117 ASP A C 1
ATOM 900 O O . ASP A 1 117 ? 18.712 -3.116 -27.176 1.00 95.81 117 ASP A O 1
ATOM 904 N N . ALA A 1 118 ? 17.213 -1.610 -26.462 1.00 94.06 118 ALA A N 1
ATOM 905 C CA . ALA A 1 118 ? 17.855 -0.476 -27.119 1.00 94.06 118 ALA A CA 1
ATOM 906 C C . ALA A 1 118 ? 19.287 -0.260 -26.601 1.00 94.06 118 ALA A C 1
ATOM 908 O O . ALA A 1 118 ? 20.226 -0.158 -27.393 1.00 94.06 118 ALA A O 1
ATOM 909 N N . LYS A 1 119 ? 19.479 -0.263 -25.275 1.00 94.56 119 LYS A N 1
ATOM 910 C CA . LYS A 1 119 ? 20.807 -0.135 -24.655 1.00 94.56 119 LYS A CA 1
ATOM 911 C C . LYS A 1 119 ? 21.731 -1.290 -25.041 1.00 94.56 119 LYS A C 1
ATOM 913 O O . LYS A 1 119 ? 22.887 -1.052 -25.377 1.00 94.56 119 LYS A O 1
ATOM 918 N N . ARG A 1 120 ? 21.229 -2.530 -25.050 1.00 94.00 120 ARG A N 1
ATOM 919 C CA . ARG A 1 120 ? 21.992 -3.715 -25.473 1.00 94.00 120 ARG A CA 1
ATOM 920 C C . ARG A 1 120 ? 22.447 -3.608 -26.924 1.00 94.00 120 ARG A C 1
ATOM 922 O O . ARG A 1 120 ? 23.609 -3.889 -27.195 1.00 94.00 120 ARG A O 1
ATOM 929 N N . ARG A 1 121 ? 21.578 -3.158 -27.835 1.00 92.69 121 ARG A N 1
ATOM 930 C CA . ARG A 1 121 ? 21.939 -2.945 -29.247 1.00 92.69 121 ARG A CA 1
ATOM 931 C C . ARG A 1 121 ? 23.048 -1.911 -29.401 1.00 92.69 121 ARG A C 1
ATOM 933 O O . ARG A 1 121 ? 23.984 -2.156 -30.148 1.00 92.69 121 ARG A O 1
ATOM 940 N N . ILE A 1 122 ? 22.978 -0.799 -28.669 1.00 93.88 122 ILE A N 1
ATOM 941 C CA . ILE A 1 122 ? 24.033 0.226 -28.692 1.00 93.88 122 ILE A CA 1
ATOM 942 C C . ILE A 1 122 ? 25.360 -0.361 -28.201 1.00 93.88 122 ILE A C 1
ATOM 944 O O . ILE A 1 122 ? 26.384 -0.184 -28.852 1.00 93.88 122 ILE A O 1
ATOM 948 N N . ILE A 1 123 ? 25.350 -1.103 -27.090 1.00 93.50 123 ILE A N 1
ATOM 949 C CA . ILE A 1 123 ? 26.561 -1.748 -26.560 1.00 93.50 123 ILE A CA 1
ATOM 950 C C . ILE A 1 123 ? 27.143 -2.740 -27.577 1.00 93.50 123 ILE A C 1
ATOM 952 O O . ILE A 1 123 ? 28.347 -2.735 -27.809 1.00 93.50 123 ILE A O 1
ATOM 956 N N . GLN A 1 124 ? 26.304 -3.552 -28.222 1.00 92.06 124 GLN A N 1
ATOM 957 C CA . GLN A 1 124 ? 26.739 -4.490 -29.262 1.00 92.06 124 GLN A CA 1
ATOM 958 C C . GLN A 1 124 ? 27.332 -3.771 -30.477 1.00 92.06 124 GLN A C 1
ATOM 960 O O . GLN A 1 124 ? 28.364 -4.191 -30.989 1.00 92.06 124 GLN A O 1
ATOM 965 N N . GLN A 1 125 ? 26.712 -2.675 -30.917 1.00 91.50 125 GLN A N 1
ATOM 966 C CA . GLN A 1 125 ? 27.234 -1.856 -32.009 1.00 91.50 125 GLN A CA 1
ATOM 967 C C . GLN A 1 125 ? 28.598 -1.261 -31.662 1.00 91.50 125 GLN A C 1
ATOM 969 O O . GLN A 1 125 ? 29.496 -1.309 -32.492 1.00 91.50 125 GLN A O 1
ATOM 974 N N . LEU A 1 126 ? 28.770 -0.743 -30.443 1.00 90.81 126 LEU A N 1
ATOM 975 C CA . LEU A 1 126 ? 30.052 -0.207 -29.986 1.00 90.81 126 LEU A CA 1
ATOM 976 C C . LEU A 1 126 ? 31.127 -1.295 -29.886 1.00 90.81 126 LEU A C 1
ATOM 978 O O . LEU A 1 126 ? 32.237 -1.072 -30.353 1.00 90.81 126 LEU A O 1
ATOM 982 N N . SER A 1 127 ? 30.787 -2.471 -29.349 1.00 90.00 127 SER A N 1
ATOM 983 C CA . SER A 1 127 ? 31.696 -3.625 -29.268 1.00 90.00 127 SER A CA 1
ATOM 984 C C . SER A 1 127 ? 32.163 -4.085 -30.652 1.00 90.00 127 SER A C 1
ATOM 986 O O . SER A 1 127 ? 33.350 -4.309 -30.867 1.00 90.00 127 SER A O 1
ATOM 988 N N . ALA A 1 128 ? 31.242 -4.182 -31.614 1.00 85.25 128 ALA A N 1
ATOM 989 C CA . ALA A 1 128 ? 31.577 -4.555 -32.986 1.00 85.25 128 ALA A CA 1
ATOM 990 C C . ALA A 1 128 ? 32.426 -3.480 -33.688 1.00 85.25 128 ALA A C 1
ATOM 992 O O . ALA A 1 128 ? 33.258 -3.787 -34.538 1.00 85.25 128 ALA A O 1
ATOM 993 N N . LEU A 1 129 ? 32.225 -2.203 -33.347 1.00 85.12 129 LEU A N 1
ATOM 994 C CA . LEU A 1 129 ? 33.015 -1.107 -33.903 1.00 85.12 129 LEU A CA 1
ATOM 995 C C . LEU A 1 129 ? 34.438 -1.074 -33.332 1.00 85.12 129 LEU A C 1
ATOM 997 O O . LEU A 1 129 ? 35.358 -0.722 -34.062 1.00 85.12 129 LEU A O 1
ATOM 1001 N N . SER A 1 130 ? 34.621 -1.445 -32.059 1.00 84.12 130 SER A N 1
ATOM 1002 C CA . SER A 1 130 ? 35.951 -1.558 -31.453 1.00 84.12 130 SER A CA 1
ATOM 1003 C C . SER A 1 130 ? 36.751 -2.736 -32.004 1.00 84.12 130 SER A C 1
ATOM 1005 O O . SER A 1 130 ? 37.929 -2.558 -32.279 1.00 84.12 130 SER A O 1
ATOM 1007 N N . GLU A 1 131 ? 36.124 -3.893 -32.239 1.00 79.88 131 GLU A N 1
ATOM 1008 C CA . GLU A 1 131 ? 36.807 -5.049 -32.851 1.00 79.88 131 GLU A CA 1
ATOM 1009 C C . GLU A 1 131 ? 37.291 -4.729 -34.275 1.00 79.88 131 GLU A C 1
ATOM 1011 O O . GLU A 1 131 ? 38.442 -4.981 -34.615 1.00 79.88 131 GLU A O 1
ATOM 1016 N N . ASN A 1 132 ? 36.463 -4.058 -35.083 1.00 73.31 132 ASN A N 1
ATOM 1017 C CA . ASN A 1 132 ? 36.848 -3.646 -36.439 1.00 73.31 132 ASN A CA 1
ATOM 1018 C C . ASN A 1 132 ? 37.940 -2.558 -36.479 1.00 73.31 132 ASN A C 1
ATOM 1020 O O . ASN A 1 132 ? 38.519 -2.322 -37.539 1.00 73.31 132 ASN A O 1
ATOM 1024 N N . LEU A 1 133 ? 38.199 -1.861 -35.367 1.00 67.12 133 LEU A N 1
ATOM 1025 C CA . LEU A 1 133 ? 39.276 -0.872 -35.264 1.00 67.12 133 LEU A CA 1
ATOM 1026 C C . LEU A 1 133 ? 40.626 -1.500 -34.885 1.00 67.12 133 LEU A C 1
ATOM 1028 O O . LEU A 1 133 ? 41.649 -0.861 -35.103 1.00 67.12 133 LEU A O 1
ATOM 1032 N N . GLU A 1 134 ? 40.640 -2.710 -34.316 1.00 61.38 134 GLU A N 1
ATOM 1033 C CA . GLU A 1 134 ? 41.869 -3.439 -33.964 1.00 61.38 134 GLU A CA 1
ATOM 1034 C C . GLU A 1 134 ? 42.434 -4.269 -35.135 1.00 61.38 134 GLU A C 1
ATOM 1036 O O . GLU A 1 134 ? 43.604 -4.644 -35.105 1.00 61.38 134 GLU A O 1
ATOM 1041 N N . GLU A 1 135 ? 41.641 -4.528 -36.182 1.00 55.84 135 GLU A N 1
ATOM 1042 C CA . GLU A 1 135 ? 42.068 -5.263 -37.389 1.00 55.84 135 GLU A CA 1
ATOM 1043 C C . GLU A 1 135 ? 42.673 -4.380 -38.510 1.00 55.84 135 GLU A C 1
ATOM 1045 O O . GLU A 1 135 ? 43.043 -4.907 -39.564 1.00 55.84 135 GLU A O 1
ATOM 1050 N N . VAL A 1 136 ? 42.806 -3.060 -38.304 1.00 47.16 136 VAL A N 1
ATOM 1051 C CA . VAL A 1 136 ? 43.423 -2.099 -39.253 1.00 47.16 136 VAL A CA 1
ATOM 1052 C C . VAL A 1 136 ? 44.753 -1.581 -38.721 1.00 47.16 136 VAL A C 1
ATOM 1054 O O . VAL A 1 136 ? 45.726 -1.566 -39.510 1.00 47.16 136 VAL A O 1
#

Sequence (136 aa):
MSSPRKISERPPDTLPKSTSKASASPTETSPEPMEMDDAEPAMPLESLQRTELLSQLFTLLLDIKTGKSSVRDFESNAGSLRLALSNTRKLLQQVDGITETVEQREAQIDILQQNNDAKRRIIQQLSALSENLEEV

Foldseek 3Di:
DDDDDDDDDDDDDDDDDDDDDDDDDDDPPPDDPDPPPPPPPPQLVNVLVPLPLVVLVVVLVVCCVVVVDPPVCSVVSCPVSVVSVVSNVVSCVPPPCSVPDPVNVVVVVVVVVVVVVVVVVVVVVVVVVVVVVVVD

Radius of gyration: 36.38 Å; chains: 1; bounding box: 64×81×87 Å

Secondary structure (DSSP, 8-state):
-----------------------------PPP-----------HHHHHHT--HHHHHHHHHHHHHTTSS-TTTHHHHTHHHHHHHHHHHHHHHTSTTTT--HHHHHHHHHHHHHHHHHHHHHHHHHHHHHHHHH--